Protein AF-A0A833L6I3-F1 (afdb_monomer)

Foldseek 3Di:
DDDDDDDDDDVVCVVVVVPPPPDPPVVVDDPVNDPAQDDPVSLLVLQVVQLVDDPDDPVSLVVNLVNVCCHQAAPDPVHLDGDPVRVVVVVVSCVVRPGPSVLVNLVSNCVRHPDDDPVSVVVNVVVVVVVVVVVD

Solvent-accessible surface area (backbone atoms only — not comparable to full-atom values): 8194 Å² total; per-residue (Å²): 138,85,81,79,79,80,74,82,76,60,69,70,50,61,75,67,63,71,70,59,78,69,73,57,69,78,78,74,48,57,74,82,78,57,71,71,54,85,48,68,69,54,50,49,52,50,49,57,45,42,50,70,49,66,88,84,53,68,67,58,43,48,54,53,35,52,35,50,43,40,42,50,24,59,72,31,86,66,62,29,35,68,53,70,71,56,50,54,51,50,53,52,50,50,70,75,57,71,34,75,49,48,54,61,34,39,52,48,49,59,68,61,31,78,66,64,56,68,70,55,53,55,51,34,54,54,46,52,54,53,54,62,59,73,76,109

pLDDT: mean 79.59, std 16.9, range [39.59, 96.62]

Secondary structure (DSSP, 8-state):
------PPPPHHHHHTTTTS----HHHHS-GGG-----SHHHHHHHHHHHHHS-TT-HHHHHHHHHHHHIIIIISSSSTT---HHHHHHHHHHHHHS--TTHHHHHHHHHHH-SS--HHHHHHHHHHHHHHHHHT-

Structure (mmCIF, N/CA/C/O backbone):
data_AF-A0A833L6I3-F1
#
_entry.id   AF-A0A833L6I3-F1
#
loop_
_atom_site.group_PDB
_atom_site.id
_atom_site.type_symbol
_atom_site.label_atom_id
_atom_site.label_alt_id
_atom_site.label_comp_id
_atom_site.label_asym_id
_atom_site.label_entity_id
_atom_site.label_seq_id
_atom_site.pdbx_PDB_ins_code
_atom_site.Cartn_x
_atom_site.Cartn_y
_atom_site.Cartn_z
_atom_site.occupancy
_atom_site.B_iso_or_equiv
_atom_site.auth_seq_id
_atom_site.auth_comp_id
_atom_site.auth_asym_id
_atom_site.auth_atom_id
_atom_site.pdbx_PDB_model_num
ATOM 1 N N . MET A 1 1 ? -32.252 36.721 25.108 1.00 39.59 1 MET A N 1
ATOM 2 C CA . MET A 1 1 ? -31.728 37.271 23.839 1.00 39.59 1 MET A CA 1
ATOM 3 C C . MET A 1 1 ? -30.289 37.710 24.087 1.00 39.59 1 MET A C 1
ATOM 5 O O . MET A 1 1 ? -30.084 38.812 24.573 1.00 39.59 1 MET A O 1
ATOM 9 N N . ALA A 1 2 ? -29.312 36.820 23.892 1.00 39.81 2 ALA A N 1
ATOM 10 C CA . ALA A 1 2 ? -27.901 37.131 24.128 1.00 39.81 2 ALA A CA 1
ATOM 11 C C . ALA A 1 2 ? -27.290 37.736 22.855 1.00 39.81 2 ALA A C 1
ATOM 13 O O . ALA A 1 2 ? -27.262 37.088 21.812 1.00 39.81 2 ALA A O 1
ATOM 14 N N . VAL A 1 3 ? -26.847 38.990 22.949 1.00 44.69 3 VAL A N 1
ATOM 15 C CA . VAL A 1 3 ? -26.067 39.685 21.921 1.00 44.69 3 VAL A CA 1
ATOM 16 C C . VAL A 1 3 ? -24.642 39.140 21.987 1.00 44.69 3 VAL A C 1
ATOM 18 O O . VAL A 1 3 ? -23.953 39.336 22.985 1.00 44.69 3 VAL A O 1
ATOM 21 N N . LEU A 1 4 ? -24.207 38.429 20.945 1.00 47.94 4 LEU A N 1
ATOM 22 C CA . LEU A 1 4 ? -22.799 38.074 20.782 1.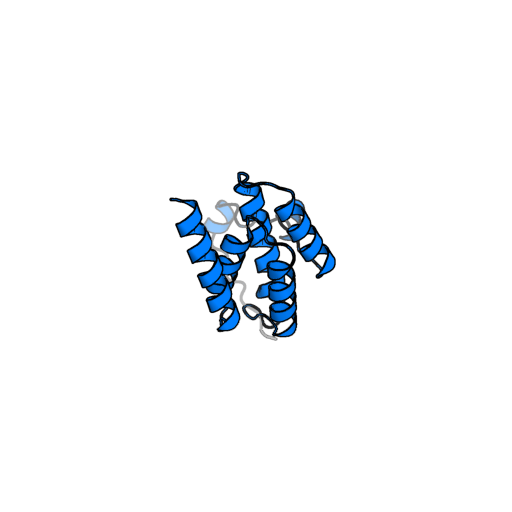00 47.94 4 LEU A CA 1
ATOM 23 C C . LEU A 1 4 ? -22.022 39.361 20.491 1.00 47.94 4 LEU A C 1
ATOM 25 O O . LEU A 1 4 ? -22.258 40.027 19.482 1.00 47.94 4 LEU A O 1
ATOM 29 N N . ALA A 1 5 ? -21.130 39.729 21.409 1.00 49.19 5 ALA A N 1
ATOM 30 C CA . ALA A 1 5 ? -20.223 40.849 21.239 1.00 49.19 5 ALA A CA 1
ATOM 31 C C . ALA A 1 5 ? -19.338 40.596 20.012 1.00 49.19 5 ALA A C 1
ATOM 33 O O . ALA A 1 5 ? -18.554 39.649 19.971 1.00 49.19 5 ALA A O 1
ATOM 34 N N . ARG A 1 6 ? -19.482 41.449 18.997 1.00 51.59 6 ARG A N 1
ATOM 35 C CA . ARG A 1 6 ? -18.593 41.500 17.839 1.00 51.59 6 ARG A CA 1
ATOM 36 C C . ARG A 1 6 ? -17.231 41.976 18.348 1.00 51.59 6 ARG A C 1
ATOM 38 O O . ARG A 1 6 ? -17.090 43.147 18.692 1.00 51.59 6 ARG A O 1
ATOM 45 N N . MET A 1 7 ? -16.265 41.067 18.475 1.00 51.00 7 MET A N 1
ATOM 46 C CA . MET A 1 7 ? -14.887 41.456 18.782 1.00 51.00 7 MET A CA 1
ATOM 47 C C . MET A 1 7 ? -14.380 42.380 17.662 1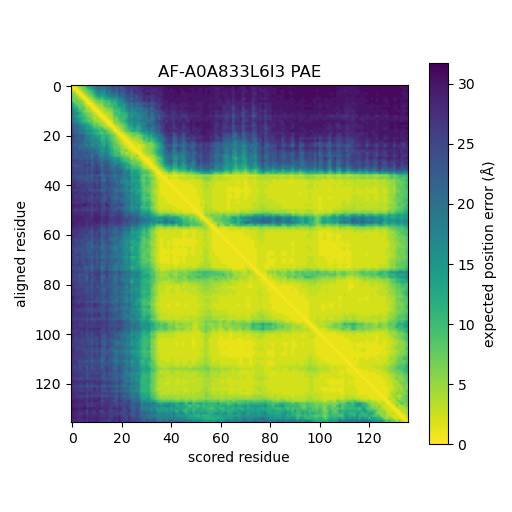.00 51.00 7 MET A C 1
ATOM 49 O O . MET A 1 7 ? -14.608 42.072 16.488 1.00 51.00 7 MET A O 1
ATOM 53 N N . PRO A 1 8 ? -13.742 43.516 17.987 1.00 58.91 8 PRO A N 1
ATOM 54 C CA . PRO A 1 8 ? -13.120 44.360 16.980 1.00 58.91 8 PRO A CA 1
ATOM 55 C C . PRO A 1 8 ? -11.942 43.598 16.364 1.00 58.91 8 PRO A C 1
ATOM 57 O O . PRO A 1 8 ? -11.050 43.141 17.076 1.00 58.91 8 PRO A O 1
ATOM 60 N N . VAL A 1 9 ? -11.984 43.413 15.045 1.00 60.00 9 VAL A N 1
ATOM 61 C CA . VAL A 1 9 ? -10.889 42.821 14.268 1.00 60.00 9 VAL A CA 1
ATOM 62 C C . VAL A 1 9 ? -9.707 43.792 14.308 1.00 60.00 9 VAL A C 1
ATOM 64 O O . VAL A 1 9 ? -9.893 44.995 14.131 1.00 60.00 9 VAL A O 1
ATOM 67 N N . ASP A 1 10 ? -8.511 43.278 14.587 1.00 63.72 10 ASP A N 1
ATOM 68 C CA . ASP A 1 10 ? -7.285 44.072 14.684 1.00 63.72 10 ASP A CA 1
ATOM 69 C C . ASP A 1 10 ? -6.984 44.735 13.319 1.00 63.72 10 ASP A C 1
ATOM 71 O O . ASP A 1 10 ? -6.908 44.020 12.315 1.00 63.72 10 ASP A O 1
ATOM 75 N N . PRO A 1 11 ? -6.807 46.067 13.221 1.00 61.78 11 PRO A N 1
ATOM 76 C CA . PRO A 1 11 ? -6.610 46.762 11.941 1.00 61.78 11 PRO A CA 1
ATOM 77 C C . PRO A 1 11 ? -5.360 46.304 11.172 1.00 61.78 11 PRO A C 1
ATOM 79 O O . PRO A 1 11 ? -5.281 46.479 9.957 1.00 61.78 11 PRO A O 1
ATOM 82 N N . VAL A 1 12 ? -4.404 45.661 11.852 1.00 59.06 12 VAL A N 1
ATOM 83 C CA . VAL A 1 12 ? -3.243 45.010 11.223 1.00 59.06 12 VAL A CA 1
ATOM 84 C C . VAL A 1 12 ? -3.663 43.843 10.320 1.00 59.06 12 VAL A C 1
ATOM 86 O O . VAL A 1 12 ? -3.059 43.636 9.269 1.00 59.06 12 VAL A O 1
ATOM 89 N N . LEU A 1 13 ? -4.717 43.103 10.684 1.00 55.72 13 LEU A N 1
ATOM 90 C CA . LEU A 1 13 ? -5.235 41.984 9.889 1.00 55.72 13 LEU A CA 1
ATOM 91 C C . LEU A 1 13 ? -5.960 42.470 8.626 1.00 55.72 13 LEU A C 1
ATOM 93 O O . LEU A 1 13 ? -5.859 41.816 7.588 1.00 55.72 13 LEU A O 1
ATOM 97 N N . GLU A 1 14 ? -6.628 43.632 8.686 1.00 58.94 14 GLU A N 1
ATOM 98 C CA . GLU A 1 14 ? -7.246 44.255 7.503 1.00 58.94 14 GLU A CA 1
ATOM 99 C C . GLU A 1 14 ? -6.185 44.702 6.491 1.00 58.94 14 GLU A C 1
ATOM 101 O O . GLU A 1 14 ? -6.305 44.451 5.293 1.00 58.94 14 GLU A O 1
ATOM 106 N N . GLN A 1 15 ? -5.113 45.336 6.973 1.00 58.88 15 GLN A N 1
ATOM 107 C CA . GLN A 1 15 ? -4.060 45.894 6.119 1.00 58.88 15 GLN A CA 1
ATOM 108 C C . GLN A 1 15 ? -3.149 44.827 5.496 1.00 58.88 15 GLN A C 1
ATOM 110 O O . GLN A 1 15 ? -2.525 45.083 4.469 1.00 58.88 15 GLN A O 1
ATOM 115 N N . ALA A 1 16 ? -3.091 43.628 6.082 1.00 59.12 16 ALA A N 1
ATOM 116 C CA . ALA A 1 16 ? -2.293 42.507 5.586 1.00 59.12 16 ALA A CA 1
ATOM 117 C C . ALA A 1 16 ? -2.944 41.736 4.417 1.00 59.12 16 ALA A C 1
ATOM 119 O O . ALA A 1 16 ? -2.374 40.748 3.957 1.00 59.12 16 ALA A O 1
ATOM 120 N N . GLY A 1 17 ? -4.134 42.137 3.946 1.00 56.75 17 GLY A N 1
ATOM 121 C CA . GLY A 1 17 ? -4.848 41.433 2.870 1.00 56.75 17 GLY A CA 1
ATOM 122 C C . GLY A 1 17 ? -5.376 40.049 3.272 1.00 56.75 17 GLY A C 1
ATOM 123 O O . GLY A 1 17 ? -5.796 39.275 2.421 1.00 56.75 17 GLY A O 1
ATOM 124 N N . PHE A 1 18 ? -5.376 39.731 4.570 1.00 53.47 18 PHE A N 1
ATOM 125 C CA . PHE A 1 18 ? -5.802 38.431 5.105 1.00 53.47 18 PHE A CA 1
ATOM 126 C C . PHE A 1 18 ? -7.331 38.301 5.240 1.00 53.47 18 PHE A C 1
ATOM 128 O O . PHE A 1 18 ? -7.832 37.244 5.617 1.00 53.47 18 PHE A O 1
ATOM 135 N N . LEU A 1 19 ? -8.067 39.385 4.964 1.00 54.91 19 LEU A N 1
ATOM 136 C CA . LEU A 1 19 ? -9.531 39.437 5.000 1.00 54.91 19 LEU A CA 1
ATOM 137 C C . LEU A 1 19 ? -10.197 39.168 3.654 1.00 54.91 19 LEU A C 1
ATOM 139 O O . LEU A 1 19 ? -11.428 39.108 3.598 1.00 54.91 19 LEU A O 1
ATOM 143 N N . ASP A 1 20 ? -9.419 39.004 2.584 1.00 62.34 20 ASP A N 1
ATOM 144 C CA . ASP A 1 20 ? -10.006 38.505 1.352 1.00 62.34 20 ASP A CA 1
ATOM 145 C C . ASP A 1 20 ? -10.436 37.066 1.626 1.00 62.34 20 ASP A C 1
ATOM 147 O O . ASP A 1 20 ? -9.623 36.240 2.052 1.00 62.34 20 ASP A O 1
ATOM 151 N N . THR A 1 21 ? -11.734 36.783 1.486 1.00 60.72 21 THR A N 1
ATOM 152 C CA . THR A 1 21 ? -12.220 35.418 1.692 1.00 60.72 21 THR A CA 1
ATOM 153 C C . THR A 1 21 ? -11.507 34.577 0.646 1.00 60.72 21 THR A C 1
ATOM 155 O O . THR A 1 21 ? -11.732 34.809 -0.545 1.00 60.72 21 THR A O 1
ATOM 158 N N . PRO A 1 22 ? -10.606 33.657 1.039 1.00 59.00 22 PRO A N 1
ATOM 159 C CA . PRO A 1 22 ? -9.898 32.877 0.050 1.00 59.00 22 PRO A CA 1
ATOM 160 C C . PRO A 1 22 ? -10.930 32.150 -0.803 1.00 59.00 22 PRO A C 1
ATOM 162 O O . PRO A 1 22 ? -11.958 31.712 -0.275 1.00 59.00 22 PRO A O 1
ATOM 165 N N . ALA A 1 23 ? -10.640 32.004 -2.098 1.00 62.56 23 ALA A N 1
ATOM 166 C CA . ALA A 1 23 ? -11.427 31.135 -2.962 1.00 62.56 23 ALA A CA 1
ATOM 167 C C . ALA A 1 23 ? -11.703 29.809 -2.224 1.00 62.56 23 ALA A C 1
ATOM 169 O O . ALA A 1 23 ? -10.818 29.346 -1.480 1.00 62.56 23 ALA A O 1
ATOM 170 N N . PRO A 1 24 ? -12.912 29.229 -2.367 1.00 67.19 24 PRO A N 1
ATOM 171 C CA . PRO A 1 24 ? -13.274 27.979 -1.716 1.00 67.19 24 PRO A CA 1
ATOM 172 C C . PRO A 1 24 ? -12.129 26.978 -1.838 1.00 67.19 24 PRO A C 1
ATOM 174 O O . PRO A 1 24 ? -11.489 26.910 -2.884 1.00 67.19 24 PRO A O 1
ATOM 177 N N . ILE A 1 25 ? -11.861 26.197 -0.786 1.00 60.00 25 ILE A N 1
ATOM 178 C CA . ILE A 1 25 ? -10.734 25.247 -0.772 1.00 60.00 25 ILE A CA 1
ATOM 179 C C . ILE A 1 25 ? -10.721 24.405 -2.060 1.00 60.00 25 ILE A C 1
ATOM 181 O O . ILE A 1 25 ? -9.674 24.269 -2.677 1.00 60.00 25 ILE A O 1
ATOM 185 N N . ALA A 1 26 ? -11.893 23.972 -2.535 1.00 54.53 26 ALA A N 1
ATOM 186 C CA . ALA A 1 26 ? -12.069 23.231 -3.785 1.00 54.53 26 ALA A CA 1
ATOM 187 C C . ALA A 1 26 ? -11.489 23.908 -5.049 1.00 54.53 26 ALA A C 1
ATOM 189 O O . ALA A 1 26 ? -11.076 23.207 -5.962 1.00 54.53 26 ALA A O 1
ATOM 190 N N . GLU A 1 27 ? -11.431 25.240 -5.115 1.00 58.75 27 GLU A N 1
ATOM 191 C CA . GLU A 1 27 ? -10.881 26.000 -6.253 1.00 58.75 27 GLU A CA 1
ATOM 192 C C . GLU A 1 27 ? -9.369 26.240 -6.139 1.00 58.75 27 GLU A C 1
ATOM 194 O O . GLU A 1 27 ? -8.707 26.583 -7.116 1.00 58.75 27 GLU A O 1
ATOM 199 N N . ARG A 1 28 ? -8.811 26.069 -4.937 1.00 56.94 28 ARG A N 1
ATOM 200 C CA . ARG A 1 28 ? -7.372 26.201 -4.658 1.00 56.94 28 ARG A CA 1
ATOM 201 C C . ARG A 1 28 ? -6.618 24.886 -4.824 1.00 56.94 28 ARG A C 1
ATOM 203 O O . ARG A 1 28 ? -5.390 24.875 -4.814 1.00 56.94 28 ARG A O 1
ATOM 210 N N . LEU A 1 29 ? -7.361 23.793 -4.903 1.00 58.16 29 LEU A N 1
ATOM 211 C CA . LEU A 1 29 ? -6.862 22.446 -5.061 1.00 58.16 29 LEU A CA 1
ATOM 212 C C . LEU A 1 29 ? -6.784 22.128 -6.557 1.00 58.16 29 LEU A C 1
ATOM 214 O O . LEU A 1 29 ? -7.791 22.199 -7.255 1.00 58.16 29 LEU A O 1
ATOM 218 N N . ASP A 1 30 ? -5.594 21.791 -7.064 1.00 55.97 30 ASP A N 1
ATOM 219 C CA . ASP A 1 30 ? -5.469 21.244 -8.419 1.00 55.97 30 ASP A CA 1
ATOM 220 C C . ASP A 1 30 ? -6.228 19.905 -8.458 1.00 55.97 30 ASP A C 1
ATOM 222 O O . ASP A 1 30 ? -5.894 19.011 -7.688 1.00 55.97 30 ASP A O 1
ATOM 226 N N . PRO A 1 31 ? -7.226 19.698 -9.330 1.00 47.56 31 PRO A N 1
ATOM 227 C CA . PRO A 1 31 ? -7.909 18.409 -9.438 1.00 47.56 31 PRO A CA 1
ATOM 228 C C . PRO A 1 31 ? -6.958 17.244 -9.762 1.00 47.56 31 PRO A C 1
ATOM 230 O O . PRO A 1 31 ? -7.256 16.098 -9.440 1.00 47.56 31 PRO A O 1
ATOM 233 N N . ARG A 1 32 ? -5.796 17.524 -10.373 1.00 48.31 32 ARG A N 1
ATOM 234 C CA . ARG A 1 32 ? -4.719 16.544 -10.597 1.00 48.31 32 ARG A CA 1
ATOM 235 C C . ARG A 1 32 ? -3.864 16.285 -9.354 1.00 48.31 32 ARG A C 1
ATOM 237 O O . ARG A 1 32 ? -3.186 15.267 -9.309 1.00 48.31 32 ARG A O 1
ATOM 244 N N . SER A 1 33 ? -3.929 17.157 -8.346 1.00 56.09 33 SER A N 1
ATOM 245 C CA . SER A 1 33 ? -3.339 16.951 -7.014 1.00 56.09 33 SER A CA 1
ATOM 246 C C . SER A 1 33 ? -4.128 15.942 -6.166 1.00 56.09 33 SER A C 1
ATOM 248 O O . SER A 1 33 ? -3.663 15.594 -5.086 1.00 56.09 33 SER A O 1
ATOM 250 N N . PHE A 1 34 ? -5.295 15.469 -6.625 1.00 55.06 34 PHE A N 1
ATOM 251 C CA . PHE A 1 34 ? -6.154 14.524 -5.901 1.00 55.06 34 PHE A CA 1
ATOM 252 C C . PHE A 1 34 ? -6.562 13.353 -6.793 1.00 55.06 34 PHE A C 1
ATOM 254 O O . PHE A 1 34 ? -7.752 13.096 -6.983 1.00 55.06 34 PHE A O 1
ATOM 261 N N . VAL A 1 35 ? -5.596 12.624 -7.360 1.00 61.44 35 VAL A N 1
ATOM 262 C CA . VAL A 1 35 ? -5.913 11.291 -7.894 1.00 61.44 35 VAL A CA 1
ATOM 263 C C . VAL A 1 35 ? -6.186 10.376 -6.702 1.00 61.44 35 VAL A C 1
ATOM 265 O O . VAL A 1 35 ? -5.297 9.749 -6.139 1.00 61.44 35 VAL A O 1
ATOM 268 N N . VAL A 1 36 ? -7.444 10.369 -6.278 1.00 78.69 36 VAL A N 1
ATOM 269 C CA . VAL A 1 36 ? -7.982 9.478 -5.256 1.00 78.69 36 VAL A CA 1
ATOM 270 C C . VAL A 1 36 ? -8.274 8.164 -5.961 1.00 78.69 36 VAL A C 1
ATOM 272 O O . VAL A 1 36 ? -9.175 8.100 -6.792 1.00 78.69 36 VAL A O 1
ATOM 275 N N . VAL A 1 37 ? -7.504 7.126 -5.648 1.00 90.19 37 VAL A N 1
ATOM 276 C CA . VAL A 1 37 ? -7.829 5.754 -6.053 1.00 90.19 37 VAL A CA 1
ATOM 277 C C . VAL A 1 37 ? -9.138 5.377 -5.373 1.00 90.19 37 VAL A C 1
ATOM 279 O O . VAL A 1 37 ? -9.218 5.424 -4.151 1.00 90.19 37 VAL A O 1
ATOM 282 N N . GLN A 1 38 ? -10.169 5.057 -6.148 1.00 88.00 38 GLN A N 1
ATOM 283 C CA . GLN A 1 38 ? -11.531 4.895 -5.625 1.00 88.00 38 GLN A CA 1
ATOM 284 C C . GLN A 1 38 ? -11.874 3.456 -5.242 1.00 88.00 38 GLN A C 1
ATOM 286 O O . GLN A 1 38 ? -12.827 3.212 -4.501 1.00 88.00 38 GLN A O 1
ATOM 291 N N . ASN A 1 39 ? -11.174 2.483 -5.820 1.00 91.56 39 ASN A N 1
ATOM 292 C CA . ASN A 1 39 ? -11.496 1.070 -5.683 1.00 91.56 39 ASN A CA 1
ATOM 293 C C . ASN A 1 39 ? -10.275 0.190 -5.982 1.00 91.56 39 ASN A C 1
ATOM 295 O O . ASN A 1 39 ? -9.230 0.657 -6.439 1.00 91.56 39 ASN A O 1
ATOM 299 N N . ARG A 1 40 ? -10.433 -1.111 -5.720 1.00 94.62 40 ARG A N 1
ATOM 300 C CA . ARG A 1 40 ? -9.381 -2.110 -5.930 1.00 94.62 40 ARG A CA 1
ATOM 301 C C . ARG A 1 40 ? -8.973 -2.248 -7.396 1.00 94.62 40 ARG A C 1
ATOM 303 O O . ARG A 1 40 ? -7.788 -2.423 -7.642 1.00 94.62 40 ARG A O 1
ATOM 310 N N . ASP A 1 41 ? -9.893 -2.091 -8.346 1.00 94.31 41 ASP A N 1
ATOM 311 C CA . ASP A 1 41 ? -9.573 -2.194 -9.777 1.00 94.31 41 ASP A CA 1
ATOM 312 C C . ASP A 1 41 ? -8.615 -1.068 -10.213 1.00 94.31 41 ASP A C 1
ATOM 314 O O . ASP A 1 41 ? -7.658 -1.298 -10.953 1.00 94.31 41 ASP A O 1
ATOM 318 N N . GLU A 1 42 ? -8.822 0.155 -9.713 1.00 93.81 42 GLU A N 1
ATOM 319 C CA . GLU A 1 42 ? -7.909 1.280 -9.947 1.00 93.81 42 GLU A CA 1
ATOM 320 C C . GLU A 1 42 ? -6.542 1.059 -9.280 1.00 93.81 42 GLU A C 1
ATOM 322 O O . GLU A 1 42 ? -5.504 1.337 -9.886 1.00 93.81 42 GLU A O 1
ATOM 327 N N . ALA A 1 43 ? -6.523 0.520 -8.060 1.00 93.94 43 ALA A N 1
ATOM 328 C CA . ALA A 1 43 ? -5.286 0.189 -7.354 1.00 93.94 43 ALA A CA 1
ATOM 329 C C . ALA A 1 43 ? -4.486 -0.920 -8.070 1.00 93.94 43 ALA A C 1
ATOM 331 O O . ALA A 1 43 ? -3.265 -0.829 -8.216 1.00 93.94 43 ALA A O 1
ATOM 332 N N . GLU A 1 44 ? -5.172 -1.947 -8.572 1.00 94.00 44 GLU A N 1
ATOM 333 C CA . GLU A 1 44 ? -4.591 -3.018 -9.387 1.00 94.00 44 GLU A CA 1
ATOM 334 C C . GLU A 1 44 ? -4.045 -2.481 -10.708 1.00 94.00 44 GLU A C 1
ATOM 336 O O . GLU A 1 44 ? -2.943 -2.852 -11.115 1.00 94.00 44 GLU A O 1
ATOM 341 N N . TYR A 1 45 ? -4.758 -1.552 -11.351 1.00 92.50 45 TYR A N 1
ATOM 342 C CA . TYR A 1 45 ? -4.262 -0.873 -12.544 1.00 92.50 45 TYR A CA 1
ATOM 343 C C . TYR A 1 45 ? -2.962 -0.105 -12.266 1.00 92.50 45 TYR A C 1
ATOM 345 O O . TYR A 1 45 ? -2.028 -0.182 -13.067 1.00 92.50 45 TYR A O 1
ATOM 353 N N . LEU A 1 46 ? -2.863 0.598 -11.130 1.00 91.62 46 LEU A N 1
ATOM 354 C CA . LEU A 1 46 ? -1.627 1.276 -10.728 1.00 91.62 46 LEU 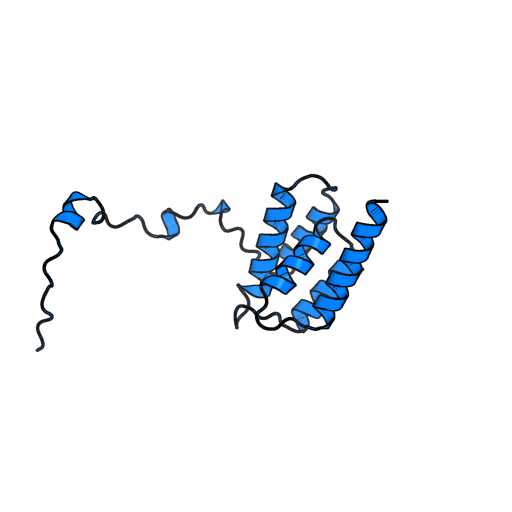A CA 1
ATOM 355 C C . LEU A 1 46 ? -0.475 0.295 -10.499 1.00 91.62 46 LEU A C 1
ATOM 357 O O . LEU A 1 46 ? 0.637 0.566 -10.947 1.00 91.62 46 LEU A O 1
ATOM 361 N N . LEU A 1 47 ? -0.733 -0.851 -9.866 1.00 90.88 47 LEU A N 1
ATOM 362 C CA . LEU A 1 47 ? 0.262 -1.911 -9.672 1.00 90.88 47 LEU A CA 1
ATOM 363 C C . LEU A 1 47 ? 0.728 -2.523 -10.996 1.00 90.88 47 LEU A C 1
ATOM 365 O O . LEU A 1 47 ? 1.927 -2.639 -11.237 1.00 90.88 47 LEU A O 1
ATOM 369 N N . ALA A 1 48 ? -0.202 -2.871 -11.885 1.00 90.19 48 ALA A N 1
ATOM 370 C CA . ALA A 1 48 ? 0.121 -3.399 -13.210 1.00 90.19 48 ALA A CA 1
ATOM 371 C C . ALA A 1 48 ? 0.918 -2.383 -14.043 1.00 90.19 48 ALA A C 1
ATOM 373 O O . ALA A 1 48 ? 1.823 -2.740 -14.810 1.00 90.19 48 ALA A O 1
ATOM 374 N N . ARG A 1 49 ? 0.603 -1.096 -13.869 1.00 89.50 49 ARG A N 1
ATOM 375 C CA . ARG A 1 49 ? 1.355 -0.002 -14.468 1.00 89.50 49 ARG A CA 1
ATOM 376 C C . ARG A 1 49 ? 2.755 0.073 -13.873 1.00 89.50 49 ARG A C 1
ATOM 378 O O . ARG A 1 49 ? 3.701 0.009 -14.646 1.00 89.50 49 ARG A O 1
ATOM 385 N N . ASP A 1 50 ? 2.907 0.105 -12.552 1.00 90.50 50 ASP A N 1
ATOM 386 C CA . ASP A 1 50 ? 4.217 0.099 -11.888 1.00 90.50 50 ASP A CA 1
ATOM 387 C C . ASP A 1 50 ? 5.079 -1.089 -12.329 1.00 90.50 50 ASP A C 1
ATOM 389 O O . ASP A 1 50 ? 6.263 -0.920 -12.584 1.00 90.50 50 ASP A O 1
ATOM 393 N N . HIS A 1 51 ? 4.482 -2.263 -12.541 1.00 87.31 51 HIS A N 1
ATOM 394 C CA . HIS A 1 51 ? 5.208 -3.433 -13.029 1.00 87.31 51 HIS A CA 1
ATOM 395 C C . HIS A 1 51 ? 5.762 -3.225 -14.450 1.00 87.31 51 HIS A C 1
ATOM 397 O O . HIS A 1 51 ? 6.841 -3.712 -14.790 1.00 87.31 51 HIS A O 1
ATOM 403 N N . SER A 1 52 ? 5.028 -2.483 -15.283 1.00 85.31 52 SER A N 1
ATOM 404 C CA . SER A 1 52 ? 5.413 -2.161 -16.662 1.00 85.31 52 SER A CA 1
ATOM 405 C C . SER A 1 52 ? 6.438 -1.022 -16.741 1.00 85.31 52 SER A C 1
ATOM 407 O O . SER A 1 52 ? 7.244 -0.975 -17.674 1.00 85.31 52 SER A O 1
ATOM 409 N N . TYR A 1 53 ? 6.412 -0.096 -15.779 1.00 76.12 53 TYR A N 1
ATOM 410 C CA . TYR A 1 53 ? 7.410 0.958 -15.635 1.00 76.12 53 TYR A CA 1
ATOM 411 C C . TYR A 1 53 ? 8.644 0.373 -14.939 1.00 76.12 53 TYR A C 1
ATOM 413 O O . TYR A 1 53 ? 8.654 0.092 -13.748 1.00 76.12 53 TYR A O 1
ATOM 421 N N . GLY A 1 54 ? 9.717 0.146 -15.699 1.00 65.06 54 GLY A N 1
ATOM 422 C CA . GLY A 1 54 ? 10.979 -0.326 -15.128 1.00 65.06 54 GLY A CA 1
ATOM 423 C C . GLY A 1 54 ? 11.531 0.601 -14.031 1.00 65.06 54 GLY A C 1
ATOM 424 O O . GLY A 1 54 ? 11.098 1.738 -13.858 1.00 65.06 54 GLY A O 1
ATOM 425 N N . HIS A 1 55 ? 12.547 0.126 -13.305 1.00 62.91 55 HIS A N 1
ATOM 426 C CA . HIS A 1 55 ? 13.251 0.936 -12.305 1.00 62.91 55 HIS A CA 1
ATOM 427 C C . HIS A 1 55 ? 13.794 2.232 -12.939 1.00 62.91 55 HIS A C 1
ATOM 429 O O . HIS A 1 55 ? 14.560 2.153 -13.900 1.00 62.91 55 HIS A O 1
ATOM 435 N N . GLY A 1 56 ? 13.473 3.406 -12.382 1.00 63.53 56 GLY A N 1
ATOM 436 C CA . GLY A 1 56 ? 14.172 4.646 -12.756 1.00 63.53 56 GLY A CA 1
ATOM 437 C C . GLY A 1 56 ? 13.388 5.952 -12.660 1.00 63.53 56 GLY A C 1
ATOM 438 O O . GLY A 1 56 ? 14.017 7.006 -12.676 1.00 63.53 56 GLY A O 1
ATOM 439 N N . ASP A 1 57 ? 12.062 5.909 -12.526 1.00 76.75 57 ASP A N 1
ATOM 440 C CA . ASP A 1 57 ? 11.247 7.118 -12.375 1.00 76.75 57 ASP A CA 1
ATOM 441 C C . ASP A 1 57 ? 10.844 7.328 -10.905 1.00 76.75 57 ASP A C 1
ATOM 443 O O . ASP A 1 57 ? 9.938 6.684 -10.365 1.00 76.75 57 ASP A O 1
ATOM 447 N N . GLY A 1 58 ? 11.584 8.212 -10.230 1.00 83.25 58 GLY A N 1
ATOM 448 C CA . GLY A 1 58 ? 11.336 8.560 -8.832 1.00 83.25 58 GLY A CA 1
ATOM 449 C C . GLY A 1 58 ? 10.030 9.327 -8.619 1.00 83.25 58 GLY A C 1
ATOM 450 O O . GLY A 1 58 ? 9.432 9.195 -7.554 1.00 83.25 58 GLY A O 1
ATOM 451 N N . GLU A 1 59 ? 9.568 10.078 -9.622 1.00 86.38 59 GLU A N 1
ATOM 452 C CA . GLU A 1 59 ? 8.300 10.810 -9.563 1.00 86.38 59 GLU A CA 1
ATOM 453 C C . GLU A 1 59 ? 7.128 9.830 -9.651 1.00 86.38 59 GLU A C 1
ATOM 455 O O . GLU A 1 59 ? 6.229 9.866 -8.812 1.00 86.38 59 GLU A O 1
ATOM 460 N N . TRP A 1 60 ? 7.201 8.871 -10.580 1.00 89.25 60 TRP A N 1
ATOM 461 C CA . TRP A 1 60 ? 6.234 7.774 -10.657 1.00 89.25 60 TRP A CA 1
ATOM 462 C C . TRP A 1 60 ? 6.183 6.959 -9.358 1.00 89.25 60 TRP A C 1
ATOM 464 O O . TRP A 1 60 ? 5.101 6.696 -8.837 1.00 89.25 60 TRP A O 1
ATOM 474 N N . THR A 1 61 ? 7.347 6.595 -8.805 1.00 90.88 61 THR A N 1
ATOM 475 C CA . THR A 1 61 ? 7.427 5.837 -7.544 1.00 90.88 61 THR A CA 1
ATOM 476 C C . THR A 1 61 ? 6.747 6.596 -6.402 1.00 90.88 61 THR A C 1
ATOM 478 O O . THR A 1 61 ? 5.985 6.001 -5.641 1.00 90.88 61 THR A O 1
ATOM 481 N N . ALA A 1 62 ? 7.009 7.902 -6.277 1.00 90.31 62 ALA A N 1
ATOM 482 C CA . ALA A 1 62 ? 6.391 8.743 -5.255 1.00 90.31 62 ALA A CA 1
ATOM 483 C C . ALA A 1 62 ? 4.867 8.797 -5.428 1.00 90.31 62 ALA A C 1
ATOM 485 O O . ALA A 1 62 ? 4.142 8.470 -4.492 1.00 90.31 62 ALA A O 1
ATOM 486 N N . PHE A 1 63 ? 4.395 9.087 -6.645 1.00 90.31 63 PHE A N 1
ATOM 487 C CA . PHE A 1 63 ? 2.971 9.111 -6.975 1.00 90.31 63 PHE A CA 1
ATOM 488 C C . PHE A 1 63 ? 2.271 7.782 -6.656 1.00 90.31 63 PHE A C 1
ATOM 490 O O . PHE A 1 63 ? 1.215 7.770 -6.022 1.00 90.31 63 PHE A O 1
ATOM 497 N N . PHE A 1 64 ? 2.860 6.657 -7.069 1.00 91.69 64 PHE A N 1
ATOM 498 C CA . PHE A 1 64 ? 2.321 5.322 -6.818 1.00 91.69 64 PHE A CA 1
ATOM 499 C C . PHE A 1 64 ? 2.198 5.040 -5.316 1.00 91.69 64 PHE A C 1
ATOM 501 O O . PHE A 1 64 ? 1.144 4.608 -4.848 1.00 91.69 64 PHE A O 1
ATOM 508 N N . VAL A 1 65 ? 3.264 5.303 -4.554 1.00 93.50 65 VAL A N 1
ATOM 509 C CA . VAL A 1 65 ? 3.286 5.057 -3.108 1.00 93.50 65 VAL A CA 1
ATOM 510 C C . VAL A 1 65 ? 2.263 5.933 -2.390 1.00 93.50 65 VAL A C 1
ATOM 512 O O . VAL A 1 65 ? 1.499 5.414 -1.581 1.00 93.50 65 VAL A O 1
ATOM 515 N N . GLU A 1 66 ? 2.218 7.228 -2.698 1.00 92.94 66 GLU A N 1
ATOM 516 C CA . GLU A 1 66 ? 1.267 8.168 -2.094 1.00 92.94 66 GLU A CA 1
ATOM 517 C C . GLU A 1 66 ? -0.182 7.769 -2.394 1.00 92.94 66 GLU A C 1
ATOM 519 O O . GLU A 1 66 ? -0.994 7.679 -1.475 1.00 92.94 66 GLU A O 1
ATOM 524 N N . SER A 1 67 ? -0.485 7.419 -3.648 1.00 93.00 67 SER A N 1
ATOM 525 C CA . SER A 1 67 ? -1.829 7.001 -4.071 1.00 93.00 67 SER A CA 1
ATOM 526 C C . SER A 1 67 ? -2.299 5.730 -3.354 1.00 93.00 67 SER A C 1
ATOM 528 O O . SER A 1 67 ? -3.441 5.644 -2.902 1.00 93.00 67 SER A O 1
ATOM 530 N N . MET A 1 68 ? -1.416 4.736 -3.219 1.00 94.19 68 MET A N 1
ATOM 531 C CA . MET A 1 68 ? -1.736 3.472 -2.550 1.00 94.19 68 MET A CA 1
ATOM 532 C C . MET A 1 68 ? -1.868 3.630 -1.031 1.00 94.19 68 MET A C 1
ATOM 534 O O . MET A 1 68 ? -2.723 2.986 -0.425 1.00 94.19 68 MET A O 1
ATOM 538 N N . VAL A 1 69 ? -1.045 4.476 -0.404 1.00 94.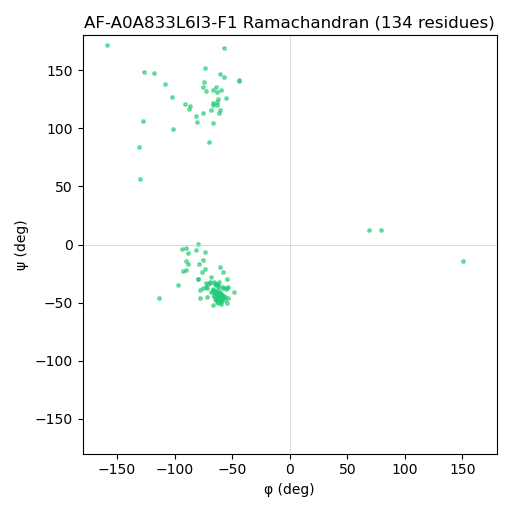62 69 VAL A N 1
ATOM 539 C CA . VAL A 1 69 ? -1.161 4.796 1.028 1.00 94.62 69 VAL A CA 1
ATOM 540 C C . VAL A 1 69 ? -2.474 5.518 1.307 1.00 94.62 69 VAL A C 1
ATOM 542 O O . VAL A 1 69 ? -3.187 5.131 2.229 1.00 94.62 69 VAL A O 1
ATOM 545 N N . GLU A 1 70 ? -2.817 6.519 0.498 1.00 92.50 70 GLU A N 1
ATOM 546 C CA . GLU A 1 70 ? -4.082 7.242 0.616 1.00 92.50 70 GLU A CA 1
ATOM 547 C C . GLU A 1 70 ? -5.269 6.272 0.573 1.00 92.50 70 GLU A C 1
ATOM 549 O O . GLU A 1 70 ? -6.088 6.253 1.492 1.00 92.50 70 GLU A O 1
ATOM 554 N N . PHE A 1 71 ? -5.300 5.389 -0.428 1.00 93.00 71 PHE A N 1
ATOM 555 C CA . PHE A 1 71 ? -6.339 4.370 -0.583 1.00 93.00 71 PHE A CA 1
ATOM 556 C C . PHE A 1 71 ? -6.425 3.398 0.600 1.00 93.00 71 PHE A C 1
ATOM 558 O O . PHE A 1 71 ? -7.498 3.172 1.154 1.00 93.00 71 PHE A O 1
ATOM 565 N N . LEU A 1 72 ? -5.294 2.810 1.001 1.00 93.38 72 LEU A N 1
ATOM 566 C CA . LEU A 1 72 ? -5.281 1.717 1.975 1.00 93.38 72 LEU A CA 1
ATOM 567 C C . LEU A 1 72 ? -5.416 2.183 3.423 1.00 93.38 72 LEU A C 1
ATOM 569 O O . LEU A 1 72 ? -5.920 1.428 4.258 1.00 93.38 72 LEU A O 1
ATOM 573 N N . VAL A 1 73 ? -4.931 3.388 3.727 1.00 92.94 73 VAL A N 1
ATOM 574 C CA . VAL A 1 73 ? -4.738 3.868 5.101 1.00 92.94 73 VAL A CA 1
ATOM 575 C C . VAL A 1 73 ? -5.6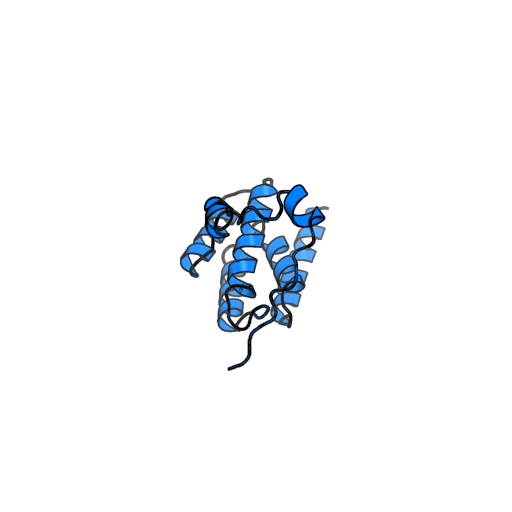71 5.025 5.436 1.00 92.94 73 VAL A C 1
ATOM 577 O O . VAL A 1 73 ? -6.269 5.030 6.515 1.00 92.94 73 VAL A O 1
ATOM 580 N N . TRP A 1 74 ? -5.785 6.017 4.553 1.00 91.25 74 TRP A N 1
ATOM 581 C CA . TRP A 1 74 ? -6.428 7.290 4.890 1.00 91.25 74 TRP A CA 1
ATOM 582 C C . TRP A 1 74 ? -7.894 7.360 4.464 1.00 91.25 74 TRP A C 1
ATOM 584 O O . TRP A 1 74 ? -8.711 7.891 5.218 1.00 91.25 74 TRP A O 1
ATOM 594 N N . GLN A 1 75 ? -8.252 6.748 3.334 1.00 86.06 75 GLN A N 1
ATOM 595 C CA . GLN A 1 75 ? -9.640 6.653 2.868 1.00 86.06 75 GLN A CA 1
ATOM 596 C C . GLN A 1 75 ? -10.469 5.615 3.634 1.00 86.06 75 GLN A C 1
ATOM 598 O O . GLN A 1 75 ? -11.696 5.716 3.699 1.00 86.06 75 GLN A O 1
ATOM 603 N N . ASN A 1 76 ? -9.813 4.621 4.233 1.00 77.81 76 ASN A N 1
ATOM 604 C CA . ASN A 1 76 ? -10.473 3.621 5.056 1.00 77.81 76 ASN A CA 1
ATOM 605 C C . ASN A 1 76 ? -10.855 4.205 6.423 1.00 77.81 76 ASN A C 1
ATOM 607 O O . ASN A 1 76 ? -10.060 4.870 7.084 1.00 77.81 76 ASN A O 1
ATOM 611 N N . HIS A 1 77 ? -12.073 3.918 6.884 1.00 75.88 77 HIS A N 1
ATOM 612 C CA . HIS A 1 77 ? -12.508 4.265 8.235 1.00 75.88 77 HIS A CA 1
ATOM 613 C C . HIS A 1 77 ? -12.481 3.025 9.142 1.00 75.88 77 HIS A C 1
ATOM 615 O O . HIS A 1 77 ? -13.126 2.026 8.816 1.00 75.88 77 HIS A O 1
ATOM 621 N N . PRO A 1 78 ? -11.810 3.076 10.309 1.00 84.81 78 PRO A N 1
ATOM 622 C CA . PRO A 1 78 ? -11.088 4.219 10.881 1.00 84.81 78 PRO A CA 1
ATOM 623 C C . PRO A 1 78 ? -9.744 4.502 10.185 1.00 84.81 78 PRO A C 1
ATOM 625 O O . PRO A 1 78 ? -8.991 3.575 9.900 1.00 84.81 78 PRO A O 1
ATOM 628 N N . CYS A 1 79 ? -9.429 5.786 9.986 1.00 86.81 79 CYS A N 1
ATOM 629 C CA . CYS A 1 79 ? -8.199 6.220 9.319 1.00 86.81 79 CYS A CA 1
ATOM 630 C C . CYS A 1 79 ? -6.949 5.748 10.076 1.00 86.81 79 CYS A C 1
ATOM 632 O O . CYS A 1 79 ? -6.937 5.683 11.312 1.00 86.81 79 CYS A O 1
ATOM 634 N N . GLY A 1 80 ? -5.878 5.453 9.339 1.00 89.56 80 GLY A N 1
ATOM 635 C CA . GLY A 1 80 ? -4.632 4.949 9.918 1.00 89.56 80 GLY A CA 1
ATOM 636 C C . GLY A 1 80 ? -4.675 3.457 10.261 1.00 89.56 80 GLY A C 1
ATOM 637 O O . GLY A 1 80 ? -3.797 2.974 10.978 1.00 89.56 80 GLY A O 1
ATOM 638 N N . LYS A 1 81 ? -5.690 2.720 9.793 1.00 92.75 81 LYS A N 1
ATOM 639 C CA . LYS A 1 81 ? -5.787 1.260 9.911 1.00 92.75 81 LYS A CA 1
ATOM 640 C C . LYS A 1 81 ? -6.021 0.638 8.539 1.00 92.75 81 LYS A C 1
ATOM 642 O O . LYS A 1 81 ? -6.690 1.222 7.697 1.00 92.75 81 LYS A O 1
ATOM 647 N N . ILE A 1 82 ? -5.511 -0.575 8.357 1.00 93.50 82 ILE A N 1
ATOM 648 C CA . ILE A 1 82 ? -5.796 -1.419 7.196 1.00 93.50 82 ILE A CA 1
ATOM 649 C C . ILE A 1 82 ? -6.689 -2.578 7.639 1.00 93.50 82 ILE A C 1
ATOM 651 O O . ILE A 1 82 ? -6.488 -3.141 8.717 1.00 93.50 82 ILE A O 1
ATOM 655 N N . SER A 1 83 ? -7.695 -2.923 6.835 1.00 92.81 83 SER A N 1
ATOM 656 C CA . SER A 1 83 ? -8.526 -4.096 7.107 1.00 92.81 83 SER A CA 1
ATOM 657 C C . SER A 1 83 ? -7.760 -5.388 6.793 1.00 92.81 83 SER A C 1
ATOM 659 O O . SER A 1 83 ? -6.912 -5.413 5.901 1.00 92.81 83 SER A O 1
ATOM 661 N N . GLU A 1 84 ? -8.075 -6.493 7.478 1.00 92.81 84 GLU A N 1
ATOM 662 C CA . GLU A 1 84 ? -7.477 -7.803 7.155 1.00 92.81 84 GLU A CA 1
ATOM 663 C C . GLU A 1 84 ? -7.762 -8.210 5.700 1.00 92.81 84 GLU A C 1
ATOM 665 O O . GLU A 1 84 ? -6.896 -8.749 5.022 1.00 92.81 84 GLU A O 1
ATOM 670 N N . THR A 1 85 ? -8.950 -7.885 5.180 1.00 95.00 85 THR A N 1
ATOM 671 C CA . THR A 1 85 ? -9.332 -8.199 3.796 1.00 95.00 85 THR A CA 1
ATOM 672 C C . THR A 1 85 ? -8.545 -7.386 2.766 1.00 95.00 85 THR A C 1
ATOM 674 O O . THR A 1 85 ? -8.288 -7.890 1.672 1.00 95.00 85 THR A O 1
ATOM 677 N N . ASP A 1 86 ? -8.174 -6.139 3.066 1.00 94.38 86 ASP A N 1
ATOM 678 C CA . ASP A 1 86 ? -7.291 -5.337 2.205 1.00 94.38 86 ASP A CA 1
ATOM 679 C C . ASP A 1 86 ? -5.843 -5.805 2.315 1.00 94.38 86 ASP A C 1
ATOM 681 O O . ASP A 1 86 ? -5.141 -5.879 1.309 1.00 94.38 86 ASP A O 1
ATOM 685 N N . LEU A 1 87 ? -5.404 -6.187 3.516 1.00 95.38 87 LEU A N 1
ATOM 686 C CA . LEU A 1 87 ? -4.071 -6.738 3.722 1.00 95.38 87 LEU A CA 1
ATOM 687 C C . LEU A 1 87 ? -3.885 -8.064 2.971 1.00 95.38 87 LEU A C 1
ATOM 689 O O . LEU A 1 87 ? -2.882 -8.235 2.283 1.00 95.38 87 LEU A O 1
ATOM 693 N N . ASP A 1 88 ? -4.843 -8.987 3.067 1.00 96.19 88 ASP A N 1
ATOM 694 C CA . ASP A 1 88 ? -4.810 -10.268 2.352 1.00 96.19 88 ASP A CA 1
ATOM 695 C C . ASP A 1 88 ? -4.771 -10.069 0.836 1.00 96.19 88 ASP A C 1
ATOM 697 O O . ASP A 1 88 ? -3.980 -10.707 0.138 1.00 96.19 88 ASP A O 1
ATOM 701 N N . TRP A 1 89 ? -5.593 -9.147 0.337 1.00 95.75 89 TRP A N 1
ATOM 702 C CA . TRP A 1 89 ? -5.626 -8.777 -1.073 1.00 95.75 89 TRP A CA 1
ATOM 703 C C . TRP A 1 89 ? -4.289 -8.182 -1.540 1.00 95.75 89 TRP A C 1
ATOM 705 O O . TRP A 1 89 ? -3.731 -8.646 -2.534 1.00 95.75 89 TRP A O 1
ATOM 715 N N . LEU A 1 90 ? -3.713 -7.240 -0.785 1.00 95.19 90 LEU A N 1
ATOM 716 C CA . LEU A 1 90 ? -2.423 -6.627 -1.108 1.00 95.19 90 LEU A CA 1
ATOM 717 C C . LEU A 1 90 ? -1.286 -7.658 -1.113 1.00 95.19 90 LEU A C 1
ATOM 719 O O . LEU A 1 90 ? -0.451 -7.653 -2.017 1.00 95.19 90 LEU A O 1
ATOM 723 N N . ILE A 1 91 ? -1.246 -8.546 -0.115 1.00 94.56 91 ILE A N 1
ATOM 724 C CA . ILE A 1 91 ? -0.242 -9.616 -0.038 1.00 94.56 91 ILE A CA 1
ATOM 725 C C . ILE A 1 91 ? -0.349 -10.533 -1.262 1.00 94.56 91 ILE A C 1
ATOM 727 O O . ILE A 1 91 ? 0.679 -10.892 -1.838 1.00 94.56 91 ILE A O 1
ATOM 731 N N . GLY A 1 92 ? -1.572 -10.888 -1.670 1.00 93.94 92 GLY A N 1
ATOM 732 C CA . GLY A 1 92 ? -1.818 -11.688 -2.869 1.00 93.94 92 GLY A CA 1
ATOM 733 C C . GLY A 1 92 ? -1.286 -11.018 -4.136 1.00 93.94 92 GLY A C 1
ATOM 734 O O . GLY A 1 92 ? -0.544 -11.644 -4.890 1.00 93.94 92 GLY A O 1
ATOM 735 N N . LEU A 1 93 ? -1.588 -9.731 -4.324 1.00 91.44 93 LEU A N 1
ATOM 736 C CA . LEU A 1 93 ? -1.124 -8.961 -5.482 1.00 91.44 93 LEU A CA 1
ATOM 737 C C . LEU A 1 93 ? 0.400 -8.864 -5.556 1.00 91.44 93 LEU A C 1
ATOM 739 O O . LEU A 1 93 ? 0.993 -9.109 -6.605 1.00 91.44 93 LEU A O 1
ATOM 743 N N . VAL A 1 94 ? 1.044 -8.544 -4.432 1.00 90.38 94 VAL A N 1
ATOM 744 C CA . VAL A 1 94 ? 2.507 -8.426 -4.355 1.00 90.38 94 VAL A CA 1
ATOM 745 C C . VAL A 1 94 ? 3.202 -9.759 -4.646 1.00 90.38 94 VAL A C 1
ATOM 747 O O . VAL A 1 94 ? 4.291 -9.768 -5.224 1.00 90.38 94 VAL A O 1
ATOM 750 N N . ALA A 1 95 ? 2.598 -10.878 -4.239 1.00 88.44 95 ALA A N 1
ATOM 751 C CA . ALA A 1 95 ? 3.147 -12.206 -4.480 1.00 88.44 95 ALA A CA 1
ATOM 752 C C . ALA A 1 95 ? 3.029 -12.644 -5.950 1.00 88.44 95 ALA A C 1
ATOM 754 O O . ALA A 1 95 ? 3.937 -13.312 -6.444 1.00 88.44 95 ALA A O 1
ATOM 755 N N . ASP A 1 96 ? 1.939 -12.279 -6.629 1.00 87.06 96 ASP A N 1
ATOM 756 C CA . ASP A 1 96 ? 1.671 -12.681 -8.014 1.00 87.06 96 ASP A CA 1
ATOM 757 C C . ASP A 1 96 ? 2.487 -11.861 -9.027 1.00 87.06 96 ASP A C 1
ATOM 759 O O . ASP A 1 96 ? 3.139 -12.413 -9.915 1.00 87.06 96 ASP A O 1
ATOM 763 N N . ALA A 1 97 ? 2.527 -10.537 -8.848 1.00 79.56 97 ALA A N 1
ATOM 764 C CA . ALA A 1 97 ? 3.206 -9.613 -9.750 1.00 79.56 97 ALA A CA 1
ATOM 765 C C . ALA A 1 97 ? 4.112 -8.648 -8.963 1.00 79.56 97 ALA A C 1
ATOM 767 O O . ALA A 1 97 ? 3.714 -7.521 -8.651 1.00 79.56 97 ALA A O 1
ATOM 768 N N . PRO A 1 98 ? 5.355 -9.050 -8.630 1.00 81.81 98 PRO A N 1
ATOM 769 C CA . PRO A 1 98 ? 6.270 -8.175 -7.914 1.00 81.81 98 PRO A CA 1
ATOM 770 C C . PRO A 1 98 ? 6.594 -6.940 -8.760 1.00 81.81 98 PRO A C 1
ATOM 772 O O . PRO A 1 98 ? 6.954 -7.044 -9.936 1.00 81.81 98 PRO A O 1
ATOM 775 N N . SER A 1 99 ? 6.491 -5.767 -8.138 1.00 84.75 99 SER A N 1
ATOM 776 C CA . SER A 1 99 ? 6.672 -4.479 -8.806 1.00 84.75 99 SER A CA 1
ATOM 777 C C . SER A 1 99 ? 7.857 -3.690 -8.227 1.00 84.75 99 SER A C 1
ATOM 779 O O . SER A 1 99 ? 8.131 -3.821 -7.027 1.00 84.75 99 SER A O 1
ATOM 781 N N . PRO A 1 100 ? 8.584 -2.879 -9.024 1.00 86.81 100 PRO A N 1
ATOM 782 C CA . PRO A 1 100 ? 9.753 -2.121 -8.565 1.00 86.81 100 PRO A CA 1
ATOM 783 C C . PRO A 1 100 ? 9.501 -1.239 -7.340 1.00 86.81 100 PRO A C 1
ATOM 785 O O . PRO A 1 100 ? 10.363 -1.147 -6.462 1.00 86.81 100 PRO A O 1
ATOM 788 N N . SER A 1 101 ? 8.315 -0.633 -7.247 1.00 91.81 101 SER A N 1
ATOM 789 C CA . SER A 1 101 ? 7.963 0.297 -6.171 1.00 91.81 101 SER A CA 1
ATOM 790 C C . SER A 1 101 ? 7.373 -0.396 -4.940 1.00 91.81 101 SER A C 1
ATOM 792 O O . SER A 1 101 ? 7.221 0.241 -3.896 1.00 91.81 101 SER A O 1
ATOM 794 N N . VAL A 1 102 ? 7.100 -1.709 -4.993 1.00 92.44 102 VAL A N 1
ATOM 795 C CA . VAL A 1 102 ? 6.531 -2.474 -3.863 1.00 92.44 102 VAL A CA 1
ATOM 796 C C . VAL A 1 102 ? 7.341 -2.325 -2.576 1.00 92.44 102 VAL A C 1
ATOM 798 O O . VAL A 1 102 ? 6.731 -2.074 -1.540 1.00 92.44 102 VAL A O 1
ATOM 801 N N . PRO A 1 103 ? 8.686 -2.423 -2.568 1.00 92.56 103 PRO A N 1
ATOM 802 C CA . PRO A 1 103 ? 9.437 -2.207 -1.339 1.00 92.56 103 PRO A CA 1
ATOM 803 C C . PRO A 1 103 ? 9.157 -0.829 -0.727 1.00 92.56 103 PRO A C 1
ATOM 805 O O . PRO A 1 103 ? 8.934 -0.742 0.477 1.00 92.56 103 PRO A O 1
ATOM 808 N N . ALA A 1 104 ? 9.123 0.233 -1.540 1.00 93.00 104 ALA A N 1
ATOM 809 C CA . ALA A 1 104 ? 8.839 1.585 -1.065 1.00 93.00 104 ALA A CA 1
ATOM 810 C C . ALA A 1 104 ? 7.418 1.697 -0.490 1.00 93.00 104 ALA A C 1
ATOM 812 O O . ALA A 1 104 ? 7.249 2.258 0.592 1.00 93.00 104 ALA A O 1
ATOM 813 N N . LEU A 1 105 ? 6.431 1.084 -1.153 1.00 95.12 105 LEU A N 1
ATOM 814 C CA . LEU A 1 105 ? 5.055 1.009 -0.662 1.00 95.12 105 LEU A CA 1
ATOM 815 C C . LEU A 1 105 ? 4.971 0.302 0.696 1.00 95.12 105 LEU A C 1
ATOM 817 O O . LEU A 1 105 ? 4.387 0.838 1.632 1.00 95.12 105 LEU A O 1
ATOM 821 N N . LEU A 1 106 ? 5.589 -0.872 0.840 1.00 95.94 106 LEU A N 1
ATOM 822 C CA . LEU A 1 106 ? 5.553 -1.636 2.090 1.00 95.94 106 LEU A CA 1
ATOM 823 C C . LEU A 1 106 ? 6.158 -0.847 3.261 1.00 95.94 106 LEU A C 1
ATOM 825 O O . LEU A 1 106 ? 5.602 -0.850 4.357 1.00 95.94 106 LEU A O 1
ATOM 829 N N . PHE A 1 107 ? 7.267 -0.135 3.033 1.00 95.12 107 PHE A N 1
ATOM 830 C CA . PHE A 1 107 ? 7.859 0.737 4.051 1.00 95.12 107 PHE A CA 1
ATOM 831 C C . PHE A 1 107 ? 6.973 1.935 4.395 1.00 95.12 107 PHE A C 1
ATOM 833 O O . PHE A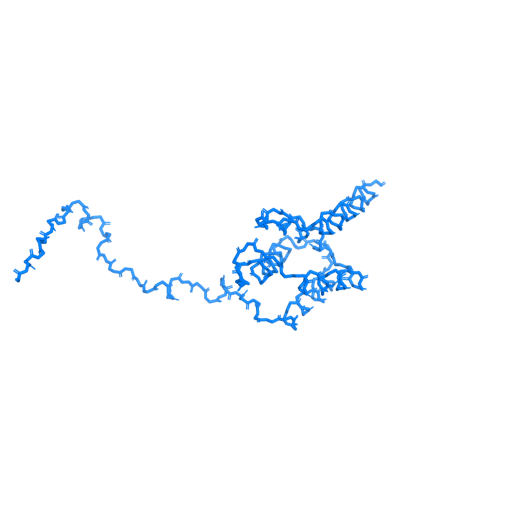 1 107 ? 6.889 2.300 5.567 1.00 95.12 107 PHE A O 1
ATOM 840 N N . ALA A 1 108 ? 6.313 2.534 3.403 1.00 95.62 108 ALA A N 1
ATOM 841 C CA . ALA A 1 108 ? 5.367 3.613 3.644 1.00 95.62 108 ALA A CA 1
ATOM 842 C C . ALA A 1 108 ? 4.185 3.124 4.494 1.00 95.62 108 ALA A C 1
ATOM 844 O O . ALA A 1 108 ? 3.897 3.723 5.521 1.00 95.62 108 ALA A O 1
ATOM 845 N N . LEU A 1 109 ? 3.581 1.978 4.171 1.00 96.62 109 LEU A N 1
ATOM 846 C CA . LEU A 1 109 ? 2.478 1.420 4.962 1.00 96.62 10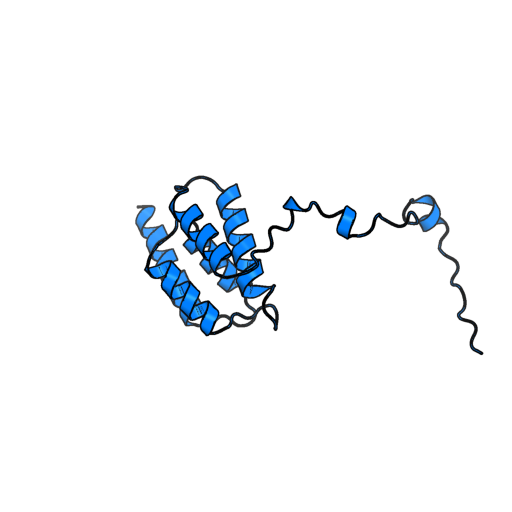9 LEU A CA 1
ATOM 847 C C . LEU A 1 109 ? 2.886 1.133 6.415 1.00 96.62 109 LEU A C 1
ATOM 849 O O . LEU A 1 109 ? 2.148 1.466 7.335 1.00 96.62 109 LEU A O 1
ATOM 853 N N . VAL A 1 110 ? 4.081 0.576 6.644 1.00 96.56 110 VAL A N 1
ATOM 854 C CA . VAL A 1 110 ? 4.609 0.364 8.006 1.00 96.56 110 VAL A CA 1
ATOM 855 C C . VAL A 1 110 ? 4.787 1.683 8.769 1.00 96.56 110 VAL A C 1
ATOM 857 O O . VAL A 1 110 ? 4.646 1.696 9.988 1.00 96.56 110 VAL A O 1
ATOM 860 N N . ARG A 1 111 ? 5.104 2.787 8.081 1.00 95.88 111 ARG A N 1
ATOM 861 C CA . ARG A 1 111 ? 5.287 4.109 8.697 1.00 95.88 111 ARG A CA 1
ATOM 862 C C . ARG A 1 111 ? 3.963 4.805 9.019 1.00 95.88 111 ARG A C 1
ATOM 864 O O . ARG A 1 111 ? 3.887 5.478 10.040 1.00 95.88 111 ARG A O 1
ATOM 871 N N . GLU A 1 112 ? 2.973 4.687 8.140 1.00 93.69 112 GLU A N 1
ATOM 872 C CA . GLU A 1 112 ? 1.724 5.462 8.213 1.00 93.69 112 GLU A CA 1
ATOM 873 C C . GLU A 1 112 ? 0.619 4.768 9.029 1.00 93.69 112 GLU A C 1
ATOM 875 O O . GLU A 1 112 ? -0.298 5.425 9.518 1.00 93.69 112 GLU A O 1
ATOM 880 N N . LEU A 1 113 ? 0.679 3.443 9.196 1.00 95.56 113 LEU A N 1
ATOM 881 C CA . LEU A 1 113 ? -0.306 2.708 9.992 1.00 95.56 113 LEU A CA 1
ATOM 882 C C . LEU A 1 113 ? -0.124 2.961 11.496 1.00 95.56 113 LEU A C 1
ATOM 884 O O . LEU A 1 113 ? 0.963 2.793 12.045 1.00 95.56 113 LEU A O 1
ATOM 888 N N . ASN A 1 114 ? -1.227 3.262 12.187 1.00 92.75 114 ASN A N 1
ATOM 889 C CA . ASN A 1 114 ? -1.260 3.413 13.647 1.00 92.75 114 ASN A CA 1
ATOM 890 C C . ASN A 1 114 ? -0.989 2.083 14.367 1.00 92.75 114 ASN A C 1
ATOM 892 O O . ASN A 1 114 ? -0.342 2.041 15.411 1.00 92.75 114 ASN A O 1
ATOM 896 N N . GLU A 1 115 ? -1.515 0.993 13.809 1.00 92.50 115 GLU A N 1
ATOM 897 C CA . GLU A 1 115 ? -1.326 -0.377 14.279 1.00 92.50 115 GLU A CA 1
ATOM 898 C C . GLU A 1 115 ? -0.838 -1.206 13.093 1.00 92.50 115 GLU A C 1
ATOM 900 O O . GLU A 1 115 ? -1.600 -1.490 12.170 1.00 92.50 115 GLU A O 1
ATOM 905 N N . VAL A 1 116 ? 0.447 -1.558 13.094 1.00 94.56 116 VAL A N 1
ATOM 906 C CA . VAL A 1 116 ? 1.073 -2.270 11.976 1.00 94.56 116 VAL A CA 1
ATOM 907 C C . VAL A 1 116 ? 0.877 -3.782 12.148 1.00 94.56 116 VAL A C 1
ATOM 909 O O . VAL A 1 116 ? 1.393 -4.345 13.118 1.00 94.56 116 VAL A O 1
ATOM 912 N N . PRO A 1 117 ? 0.198 -4.478 11.217 1.00 95.00 117 PRO A N 1
ATOM 913 C CA . PRO A 1 117 ? 0.072 -5.932 11.271 1.00 95.00 117 PRO A CA 1
ATOM 914 C C . PRO A 1 117 ? 1.440 -6.614 11.131 1.00 95.00 117 PRO A C 1
ATOM 916 O O . PRO A 1 117 ? 2.222 -6.279 10.240 1.00 95.00 117 PRO A O 1
ATOM 919 N N . GLU A 1 118 ? 1.724 -7.630 11.952 1.00 95.56 118 GLU A N 1
ATOM 920 C CA . GLU A 1 118 ? 3.016 -8.344 11.940 1.00 95.56 118 GLU A CA 1
ATOM 921 C C . GLU A 1 118 ? 3.356 -8.909 10.551 1.00 95.56 118 GLU A C 1
ATOM 923 O O . GLU A 1 118 ? 4.493 -8.821 10.083 1.00 95.56 118 GLU A O 1
ATOM 928 N N . ARG A 1 119 ? 2.342 -9.417 9.841 1.00 95.19 119 ARG A N 1
ATOM 929 C CA . ARG A 1 119 ? 2.468 -9.953 8.477 1.00 95.19 119 ARG A CA 1
ATOM 930 C C . ARG A 1 119 ? 3.016 -8.916 7.493 1.00 95.19 119 ARG A C 1
ATOM 932 O O . ARG A 1 119 ? 3.834 -9.263 6.641 1.00 95.19 119 ARG A O 1
ATOM 939 N N . LEU A 1 120 ? 2.617 -7.650 7.634 1.00 94.56 120 LEU A N 1
ATOM 940 C CA . LEU A 1 120 ? 3.105 -6.555 6.797 1.00 94.56 120 LEU A CA 1
ATOM 941 C C . LEU A 1 120 ? 4.585 -6.262 7.078 1.00 94.56 120 LEU A C 1
ATOM 943 O O . LEU A 1 120 ? 5.365 -6.081 6.143 1.00 94.56 120 LEU A O 1
ATOM 947 N N . VAL A 1 121 ? 4.994 -6.287 8.351 1.00 94.75 121 VAL A N 1
ATOM 948 C CA . VAL A 1 121 ? 6.401 -6.108 8.748 1.00 94.75 121 VAL A CA 1
ATOM 949 C C . VAL A 1 121 ? 7.273 -7.220 8.167 1.00 94.75 121 VAL A C 1
ATOM 951 O O . VAL A 1 121 ? 8.321 -6.948 7.581 1.00 94.75 121 VAL A O 1
ATOM 954 N N . VAL A 1 122 ? 6.837 -8.478 8.280 1.00 94.19 122 VAL A N 1
ATOM 955 C CA . VAL A 1 122 ? 7.559 -9.631 7.719 1.00 94.19 122 VAL A CA 1
ATOM 956 C C . VAL A 1 122 ? 7.712 -9.500 6.202 1.00 94.19 122 VAL A C 1
ATOM 958 O O . VAL A 1 122 ? 8.804 -9.736 5.668 1.00 94.19 122 VAL A O 1
ATOM 961 N N . LEU A 1 123 ? 6.651 -9.080 5.508 1.00 93.00 123 LEU A N 1
ATOM 962 C CA . LEU A 1 123 ? 6.687 -8.853 4.066 1.00 93.00 123 LEU A CA 1
ATOM 963 C C . LEU A 1 123 ? 7.679 -7.736 3.702 1.00 93.00 123 LEU A C 1
ATOM 965 O O . LEU A 1 123 ? 8.580 -7.960 2.890 1.00 93.00 123 LEU A O 1
ATOM 969 N N . ALA A 1 124 ? 7.605 -6.577 4.363 1.00 93.19 124 ALA A N 1
ATOM 970 C CA . ALA A 1 124 ? 8.533 -5.463 4.151 1.00 93.19 124 ALA A CA 1
ATOM 971 C C . ALA A 1 124 ? 10.003 -5.882 4.352 1.00 93.19 124 ALA A C 1
ATOM 973 O O . ALA A 1 124 ? 10.865 -5.612 3.511 1.00 93.19 124 ALA A O 1
ATOM 974 N N . MET A 1 125 ? 10.292 -6.624 5.426 1.00 92.38 125 MET A N 1
ATOM 975 C CA . MET A 1 125 ? 11.642 -7.113 5.730 1.00 92.38 125 MET A CA 1
ATOM 976 C C . MET A 1 125 ? 12.162 -8.124 4.703 1.00 92.38 125 MET A C 1
ATOM 978 O O . MET A 1 125 ? 13.365 -8.175 4.428 1.00 92.38 125 MET A O 1
ATOM 982 N N . THR A 1 126 ? 11.274 -8.919 4.111 1.00 90.69 126 THR A N 1
ATOM 983 C CA . THR A 1 126 ? 11.624 -9.862 3.041 1.00 90.69 126 THR A CA 1
ATOM 984 C C . THR A 1 126 ? 12.069 -9.114 1.784 1.00 90.69 126 THR A C 1
ATOM 986 O O . THR A 1 126 ? 13.126 -9.415 1.224 1.00 90.69 126 THR A O 1
ATOM 989 N N . HIS A 1 127 ? 11.340 -8.062 1.404 1.00 87.62 127 HIS A N 1
ATOM 990 C CA . HIS A 1 127 ? 11.699 -7.211 0.267 1.00 87.62 127 HIS A CA 1
ATOM 991 C C . HIS A 1 127 ? 12.961 -6.368 0.523 1.00 87.62 127 HIS A C 1
ATOM 993 O O . HIS A 1 127 ? 13.764 -6.158 -0.390 1.00 87.62 127 HIS A O 1
ATOM 999 N N . ALA A 1 128 ? 13.210 -5.947 1.767 1.00 81.94 128 ALA A N 1
ATOM 1000 C CA . ALA A 1 128 ? 14.433 -5.236 2.144 1.00 81.94 128 ALA A CA 1
ATOM 1001 C C . ALA A 1 128 ? 15.703 -6.076 1.907 1.00 81.94 128 ALA A C 1
ATOM 1003 O O . ALA A 1 128 ? 16.689 -5.579 1.356 1.00 81.94 128 ALA A O 1
ATOM 1004 N N . LYS A 1 129 ? 15.666 -7.367 2.270 1.00 75.00 129 LYS A N 1
ATOM 1005 C CA . LYS A 1 129 ? 16.770 -8.313 2.029 1.00 75.00 129 LYS A CA 1
ATOM 1006 C C . LYS A 1 129 ? 17.049 -8.499 0.536 1.00 75.00 129 LYS A C 1
ATOM 1008 O O . LYS A 1 129 ? 18.213 -8.562 0.144 1.00 75.00 129 LYS A O 1
ATOM 1013 N N . GLY A 1 130 ? 16.002 -8.539 -0.291 1.00 71.00 130 GLY A N 1
ATOM 1014 C CA . GLY A 1 130 ? 16.127 -8.613 -1.750 1.00 71.00 130 GLY A CA 1
ATOM 1015 C C . GLY A 1 130 ? 16.916 -7.438 -2.335 1.00 71.00 130 GLY A C 1
ATOM 1016 O O . GLY A 1 130 ? 17.826 -7.652 -3.133 1.00 71.00 130 GLY A O 1
ATOM 1017 N N . ARG A 1 131 ? 16.650 -6.210 -1.864 1.00 66.69 131 ARG A N 1
ATOM 1018 C CA . ARG A 1 131 ? 17.386 -5.009 -2.303 1.00 66.69 131 ARG A CA 1
ATOM 1019 C C . ARG A 1 131 ? 18.869 -5.050 -1.939 1.00 66.69 131 ARG A C 1
ATOM 1021 O O . ARG A 1 131 ? 19.699 -4.717 -2.773 1.00 66.69 131 ARG A O 1
ATOM 1028 N N . LEU A 1 132 ? 19.212 -5.481 -0.723 1.00 63.09 132 LEU A N 1
ATOM 1029 C CA . LEU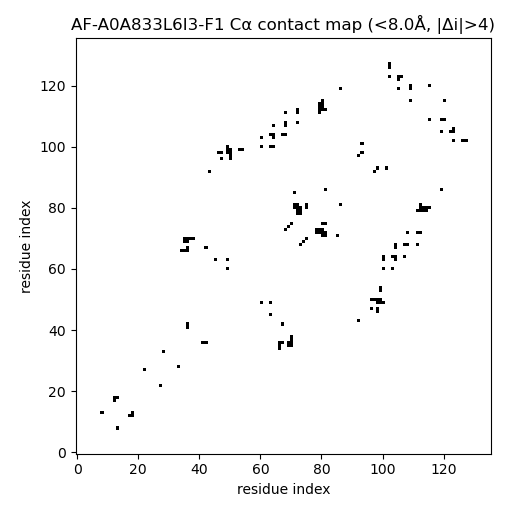 A 1 132 ? 20.616 -5.580 -0.290 1.00 63.09 132 LEU A CA 1
ATOM 1030 C C . LEU A 1 132 ? 21.410 -6.599 -1.119 1.00 63.09 132 LEU A C 1
ATOM 1032 O O . LEU A 1 132 ? 22.594 -6.390 -1.384 1.00 63.09 132 LEU A O 1
ATOM 1036 N N . LYS A 1 133 ? 20.753 -7.684 -1.548 1.00 59.56 133 LYS A N 1
ATOM 1037 C CA . LYS A 1 133 ? 21.354 -8.692 -2.426 1.00 59.56 133 LYS A CA 1
ATOM 1038 C C . LYS A 1 133 ? 21.558 -8.178 -3.855 1.00 59.56 133 LYS A C 1
ATOM 1040 O O . LYS A 1 133 ? 22.534 -8.564 -4.472 1.00 59.56 133 LYS A O 1
ATOM 1045 N N . ALA A 1 134 ? 20.672 -7.320 -4.365 1.00 60.25 134 ALA A N 1
ATOM 1046 C CA . ALA A 1 134 ? 20.783 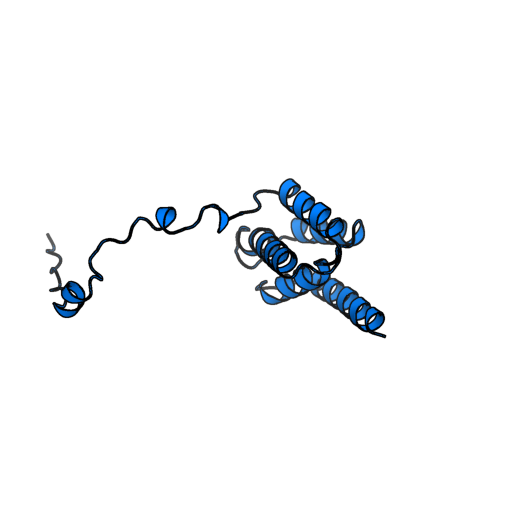-6.745 -5.710 1.00 60.25 134 ALA A CA 1
ATOM 1047 C C . ALA A 1 134 ? 21.852 -5.638 -5.837 1.00 60.25 134 ALA A C 1
ATOM 1049 O O . ALA A 1 134 ? 22.188 -5.239 -6.947 1.00 60.25 134 ALA A O 1
ATOM 1050 N N . MET A 1 135 ? 22.362 -5.119 -4.714 1.00 57.31 135 MET A N 1
ATOM 1051 C CA . MET A 1 135 ? 23.411 -4.089 -4.673 1.00 57.31 135 MET A CA 1
ATOM 1052 C C . MET A 1 135 ? 24.844 -4.659 -4.636 1.00 57.31 135 MET A C 1
ATOM 1054 O O . MET A 1 135 ? 25.792 -3.876 -4.630 1.00 57.31 135 MET A O 1
ATOM 1058 N N . HIS A 1 136 ? 24.996 -5.986 -4.584 1.00 45.41 136 HIS A N 1
ATOM 1059 C CA . HIS A 1 136 ? 26.272 -6.713 -4.636 1.00 45.41 136 HIS A CA 1
ATOM 1060 C C . HIS A 1 136 ? 26.348 -7.550 -5.913 1.00 45.41 136 HIS A C 1
ATOM 1062 O O . HIS A 1 136 ? 27.485 -7.781 -6.378 1.00 45.41 136 HIS A O 1
#

Sequence (136 aa):
MAVLARMPVDPVLEQAGFLDTPAPIAERLDPRSFVVVQNRDEAEYLLARDHSYGHGDGEWTAFFVESMVEFLVWQNHPCGKISETDLDWLIGLVADAPSPSVPALLFALVRELNEVPERLVVLAMTHAKGRLKAMH

Mean predicted aligned error: 12.18 Å

Radius of gyration: 21.65 Å; Cα contacts (8 Å, |Δi|>4): 91; chains: 1; bounding box: 58×59×41 Å

Nearest PDB structures (foldseek):
  8arl-assembly1_A  TM=2.090E-01  e=5.235E+00  Plasmodium vivax